Protein AF-A0A800D9D9-F1 (afdb_monomer)

Secondary structure (DSSP, 8-state):
-HHHHHHHHHT-HHHHHHHHHHHHHHHHSTTS-HHHHHHHHHHHHHHHHHHHHHHHHHHHHHHHHHHHHHHHH-----S----PPPPPP----GGGHHHH-GGGT--S--

Solvent-accessible surface area (backbone atoms only — not comparable to full-atom values): 6513 Å² total; per-residue (Å²): 118,71,66,59,53,54,51,57,60,57,71,39,31,68,60,36,36,53,49,14,53,51,31,40,58,54,28,67,43,87,94,52,68,35,69,61,26,43,51,51,14,50,52,34,35,52,52,19,49,56,46,47,53,52,52,53,52,50,54,50,52,50,55,54,49,54,57,50,53,55,60,68,69,61,64,82,76,70,96,76,74,99,75,74,81,84,83,85,84,84,89,75,59,85,91,48,48,62,53,49,32,61,94,69,74,18,73,70,80,116

Radius of gyration: 31.91 Å; Cα contacts (8 Å, |Δi|>4): 66; chains: 1; bounding box: 89×36×57 Å

pLDDT: mean 79.61, std 14.22, range [46.0, 97.19]

Structure (mmCIF, N/CA/C/O backbone):
data_AF-A0A800D9D9-F1
#
_entry.id   AF-A0A800D9D9-F1
#
loop_
_atom_site.group_PDB
_atom_site.id
_atom_site.type_symbol
_atom_site.label_atom_id
_atom_site.label_alt_id
_atom_site.label_comp_id
_atom_site.label_asym_id
_atom_site.label_entity_id
_atom_site.label_seq_id
_atom_site.pdbx_PDB_ins_code
_atom_site.Cartn_x
_atom_site.Cartn_y
_atom_site.Cartn_z
_atom_site.occupancy
_atom_site.B_iso_or_equiv
_atom_site.auth_seq_id
_atom_site.auth_comp_id
_atom_site.auth_asym_id
_atom_site.auth_atom_id
_atom_site.pdbx_PDB_model_num
ATOM 1 N N . MET A 1 1 ? 2.574 21.876 5.621 1.00 64.31 1 MET A N 1
ATOM 2 C CA . MET A 1 1 ? 2.493 22.031 4.148 1.00 64.31 1 MET A CA 1
ATOM 3 C C . MET A 1 1 ? 2.999 20.776 3.440 1.00 64.31 1 MET A C 1
ATOM 5 O O . MET A 1 1 ? 2.171 20.049 2.919 1.00 64.31 1 MET A O 1
ATOM 9 N N . GLY A 1 2 ? 4.306 20.468 3.428 1.00 71.06 2 GLY A N 1
ATOM 10 C CA . GLY A 1 2 ? 4.810 19.242 2.770 1.00 71.06 2 GLY A CA 1
ATOM 11 C C . GLY A 1 2 ? 4.559 17.947 3.555 1.00 71.06 2 GLY A C 1
ATOM 12 O O . GLY A 1 2 ? 4.272 16.906 2.968 1.00 71.06 2 GLY A O 1
ATOM 13 N N . GLU A 1 3 ? 4.618 18.025 4.885 1.00 71.38 3 GLU A N 1
ATOM 14 C CA . GLU A 1 3 ? 4.447 16.875 5.781 1.00 71.38 3 GLU A CA 1
ATOM 15 C C . GLU A 1 3 ? 3.025 16.293 5.711 1.00 71.38 3 GLU A C 1
ATOM 17 O O . GLU A 1 3 ? 2.849 15.082 5.581 1.00 71.38 3 GLU A O 1
ATOM 22 N N . ASP A 1 4 ? 2.015 17.164 5.644 1.00 75.12 4 ASP A N 1
ATOM 23 C CA . ASP A 1 4 ? 0.602 16.783 5.516 1.00 75.12 4 ASP A CA 1
ATOM 24 C C . ASP A 1 4 ? 0.322 16.030 4.210 1.00 75.12 4 ASP A C 1
ATOM 26 O O . ASP A 1 4 ? -0.443 15.066 4.186 1.00 75.12 4 ASP A O 1
ATOM 30 N N . LEU A 1 5 ? 0.984 16.431 3.119 1.00 72.38 5 LEU A N 1
ATOM 31 C CA . LEU A 1 5 ? 0.832 15.796 1.811 1.00 72.38 5 LEU A CA 1
ATOM 32 C C . LEU A 1 5 ? 1.407 14.372 1.816 1.00 72.38 5 LEU A C 1
ATOM 34 O O . LEU A 1 5 ? 0.793 13.444 1.287 1.00 72.38 5 LEU A O 1
ATOM 38 N N . GLY A 1 6 ? 2.561 14.183 2.465 1.00 73.00 6 GLY A N 1
ATOM 39 C CA . GLY A 1 6 ? 3.166 12.865 2.653 1.00 73.00 6 GLY A CA 1
ATOM 40 C C . GLY A 1 6 ? 2.269 11.933 3.470 1.00 73.00 6 GLY A C 1
ATOM 41 O O . GLY A 1 6 ? 2.077 10.774 3.098 1.00 73.00 6 GLY A O 1
ATOM 42 N N . VAL A 1 7 ? 1.655 12.455 4.535 1.00 73.00 7 VAL A N 1
ATOM 43 C CA . VAL A 1 7 ? 0.701 11.712 5.373 1.00 73.00 7 VAL A CA 1
ATOM 44 C C . VAL A 1 7 ? -0.562 11.339 4.591 1.00 73.00 7 VAL A C 1
ATOM 46 O O . VAL A 1 7 ? -1.032 10.207 4.700 1.00 73.00 7 VAL A O 1
ATOM 49 N N . GLN A 1 8 ? -1.084 12.237 3.751 1.00 74.38 8 GLN A N 1
ATOM 50 C CA . GLN A 1 8 ? -2.268 11.963 2.929 1.00 74.38 8 GLN A CA 1
ATOM 51 C C . GLN A 1 8 ? -2.015 10.894 1.864 1.00 74.38 8 GLN A C 1
ATOM 53 O O . GLN A 1 8 ? -2.846 10.007 1.680 1.00 74.38 8 GLN A O 1
ATOM 58 N N . ILE A 1 9 ? -0.861 10.917 1.196 1.00 73.44 9 ILE A N 1
ATOM 59 C CA . ILE A 1 9 ? -0.501 9.869 0.229 1.00 73.44 9 ILE A CA 1
ATOM 60 C C . ILE A 1 9 ? -0.299 8.529 0.953 1.00 73.44 9 ILE A C 1
ATOM 62 O O . ILE A 1 9 ? -0.772 7.486 0.496 1.00 73.44 9 ILE A O 1
ATOM 66 N N . ALA A 1 10 ? 0.333 8.554 2.130 1.00 78.75 10 ALA A N 1
ATOM 67 C CA . ALA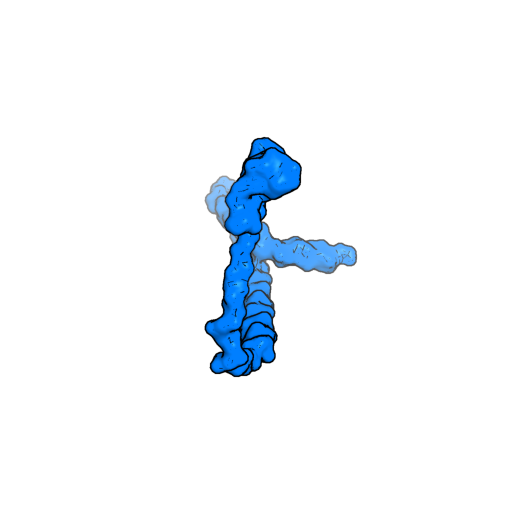 A 1 10 ? 0.501 7.380 2.981 1.00 78.75 10 ALA A CA 1
ATOM 68 C C . ALA A 1 10 ? -0.828 6.839 3.548 1.00 78.75 10 ALA A C 1
ATOM 70 O O . ALA A 1 10 ? -0.904 5.659 3.889 1.00 78.75 10 ALA A O 1
ATOM 71 N N . ALA A 1 11 ? -1.900 7.637 3.604 1.00 80.75 11 ALA A N 1
ATOM 72 C CA . ALA A 1 11 ? -3.210 7.199 4.097 1.00 80.75 11 ALA A CA 1
ATOM 73 C C . ALA A 1 11 ? -3.862 6.107 3.221 1.00 80.75 11 ALA A C 1
ATOM 75 O O . ALA A 1 11 ? -4.741 5.372 3.691 1.00 80.75 11 ALA A O 1
ATOM 76 N N . TYR A 1 12 ? -3.394 5.949 1.976 1.00 86.12 12 TYR A N 1
ATOM 77 C CA . TYR A 1 12 ? -3.909 4.992 0.997 1.00 86.12 12 TYR A CA 1
ATOM 78 C C . TYR A 1 12 ? -2.876 3.903 0.651 1.00 86.12 12 TYR A C 1
ATOM 80 O O . TYR A 1 12 ? -2.400 3.824 -0.485 1.00 86.12 12 TYR A O 1
ATOM 88 N N . PRO A 1 13 ? -2.558 2.979 1.582 1.00 87.19 13 PRO A N 1
ATOM 89 C CA . PRO A 1 13 ? -1.546 1.946 1.353 1.00 87.19 13 PRO A CA 1
ATOM 90 C C . PRO A 1 13 ? -1.879 1.025 0.170 1.00 87.19 13 PRO A C 1
ATOM 92 O O . PRO A 1 13 ? -0.969 0.539 -0.499 1.00 87.19 13 PRO A O 1
ATOM 95 N N . ARG A 1 14 ? -3.169 0.821 -0.141 1.00 88.56 14 ARG A N 1
ATOM 96 C CA . ARG A 1 14 ? -3.606 0.041 -1.313 1.00 88.56 14 ARG A CA 1
ATOM 97 C C . ARG A 1 14 ? -3.143 0.673 -2.629 1.00 88.56 14 ARG A C 1
ATOM 99 O O . ARG A 1 14 ? -2.614 -0.039 -3.475 1.00 88.56 14 ARG A O 1
ATOM 106 N N . ALA A 1 15 ? -3.282 1.991 -2.781 1.00 91.00 15 ALA A N 1
ATOM 107 C CA . ALA A 1 15 ? -2.810 2.704 -3.968 1.00 91.00 15 ALA A CA 1
ATOM 108 C C . ALA A 1 15 ? -1.279 2.627 -4.087 1.00 91.00 15 ALA A C 1
ATOM 110 O O . ALA A 1 15 ? -0.752 2.349 -5.162 1.00 91.00 15 ALA A O 1
ATOM 111 N N . LEU A 1 16 ? -0.570 2.771 -2.962 1.00 92.75 16 LEU A N 1
ATOM 112 C CA . LEU A 1 16 ? 0.887 2.647 -2.918 1.00 92.75 16 LEU A CA 1
ATOM 113 C C . LEU A 1 16 ? 1.371 1.232 -3.289 1.00 92.75 16 LEU A C 1
ATOM 115 O O . LEU A 1 16 ? 2.388 1.087 -3.964 1.00 92.75 16 LEU A O 1
ATOM 119 N N . MET A 1 17 ? 0.623 0.190 -2.907 1.00 94.38 17 MET A N 1
ATOM 120 C CA . MET A 1 17 ? 0.918 -1.192 -3.305 1.00 94.38 17 MET A CA 1
ATOM 121 C C . MET A 1 17 ? 0.727 -1.396 -4.812 1.00 94.38 17 MET A C 1
ATOM 123 O O . MET A 1 17 ? 1.579 -1.993 -5.463 1.00 94.38 17 MET A O 1
ATOM 127 N N . LEU A 1 18 ? -0.358 -0.865 -5.385 1.00 95.06 18 LEU A N 1
ATOM 128 C CA . LEU A 1 18 ? -0.597 -0.926 -6.831 1.00 95.06 18 LEU A CA 1
ATOM 129 C C . LEU A 1 18 ? 0.515 -0.219 -7.614 1.00 95.06 18 LEU A C 1
ATOM 131 O O . LEU A 1 18 ? 1.003 -0.757 -8.607 1.00 95.06 18 LEU A O 1
ATOM 135 N N . ALA A 1 19 ? 0.971 0.941 -7.133 1.00 94.75 19 ALA A N 1
ATOM 136 C CA . ALA A 1 19 ? 2.110 1.643 -7.715 1.00 94.75 19 ALA A CA 1
ATOM 137 C C . ALA A 1 19 ? 3.402 0.809 -7.640 1.00 94.75 19 ALA A C 1
ATOM 139 O O . ALA A 1 19 ? 4.118 0.710 -8.633 1.00 94.75 19 ALA A O 1
ATOM 140 N N . ALA A 1 20 ? 3.684 0.162 -6.503 1.00 96.19 20 ALA A N 1
ATOM 141 C CA . ALA A 1 20 ? 4.850 -0.712 -6.351 1.00 96.19 20 ALA A CA 1
ATOM 142 C C . ALA A 1 20 ? 4.832 -1.886 -7.346 1.00 96.19 20 ALA A C 1
ATOM 144 O O . ALA A 1 20 ? 5.849 -2.186 -7.971 1.00 96.19 20 ALA A O 1
ATOM 145 N N . VAL A 1 21 ? 3.668 -2.512 -7.537 1.00 97.19 21 VAL A N 1
ATOM 146 C CA . VAL A 1 21 ? 3.473 -3.595 -8.512 1.00 97.19 21 VAL A CA 1
ATOM 147 C C . VAL A 1 21 ? 3.674 -3.091 -9.943 1.00 97.19 21 VAL A C 1
ATOM 149 O O . VAL A 1 21 ? 4.393 -3.718 -10.718 1.00 97.19 21 VAL A O 1
ATOM 152 N N . ALA A 1 22 ? 3.103 -1.937 -10.295 1.00 96.88 22 ALA A N 1
ATOM 153 C CA . ALA A 1 22 ? 3.294 -1.335 -11.613 1.00 96.88 22 ALA A CA 1
ATOM 154 C C . ALA A 1 22 ? 4.776 -1.019 -11.892 1.00 96.88 22 ALA A C 1
ATOM 156 O O . ALA A 1 22 ? 5.298 -1.372 -12.949 1.00 96.88 22 ALA A O 1
ATOM 157 N N . LEU A 1 23 ? 5.479 -0.425 -10.919 1.00 96.88 23 LEU A N 1
ATOM 158 C CA . LEU A 1 23 ? 6.916 -0.143 -11.006 1.00 96.88 23 LEU A CA 1
ATOM 159 C C . LEU A 1 23 ? 7.742 -1.421 -11.186 1.00 96.88 23 LEU A C 1
ATOM 161 O O . LEU A 1 23 ? 8.681 -1.435 -11.981 1.00 96.88 23 LEU A O 1
ATOM 165 N N . PHE A 1 24 ? 7.379 -2.501 -10.493 1.00 97.06 24 PHE A N 1
ATOM 166 C CA . PHE A 1 24 ? 8.030 -3.798 -10.653 1.00 97.06 24 PHE A CA 1
ATOM 167 C C . PHE A 1 24 ? 7.893 -4.324 -12.088 1.00 97.06 24 PHE A C 1
ATOM 169 O O . PHE A 1 24 ? 8.893 -4.713 -12.690 1.00 97.06 24 PHE A O 1
ATOM 176 N N . PHE A 1 25 ? 6.688 -4.272 -12.670 1.00 96.88 25 PHE A N 1
ATOM 177 C CA . PHE A 1 25 ? 6.469 -4.683 -14.059 1.00 96.88 25 PHE A CA 1
ATOM 178 C C . PHE A 1 25 ? 7.226 -3.808 -15.061 1.00 96.88 25 PHE A C 1
ATOM 180 O O . PHE A 1 25 ? 7.809 -4.337 -16.007 1.00 96.88 25 PHE A O 1
ATOM 187 N N . PHE A 1 26 ? 7.305 -2.494 -14.837 1.00 95.88 26 PHE A N 1
ATOM 188 C CA . PHE A 1 26 ? 8.138 -1.617 -15.666 1.00 95.88 26 PHE A CA 1
ATOM 189 C C . PHE A 1 26 ? 9.629 -1.963 -15.584 1.00 95.88 26 PHE A C 1
ATOM 191 O O . PHE A 1 26 ? 10.320 -1.899 -16.597 1.00 95.88 26 PHE A O 1
ATOM 198 N N . GLY A 1 27 ? 10.121 -2.417 -14.430 1.00 94.75 27 GLY A N 1
ATOM 199 C CA . GLY A 1 27 ? 11.502 -2.883 -14.274 1.00 94.75 27 GLY A CA 1
ATOM 200 C C . GLY A 1 27 ? 11.852 -4.139 -15.084 1.00 94.75 27 GLY A C 1
ATOM 201 O O . GLY A 1 27 ? 13.030 -4.389 -15.346 1.00 94.75 27 GLY A O 1
ATOM 202 N N . ILE A 1 28 ? 10.853 -4.919 -15.511 1.00 95.94 28 ILE A N 1
ATOM 203 C CA . ILE A 1 28 ? 11.046 -6.113 -16.352 1.00 95.94 28 ILE A CA 1
ATOM 204 C C . ILE A 1 28 ? 11.251 -5.727 -17.826 1.00 95.94 28 ILE A C 1
ATOM 206 O O . ILE A 1 28 ? 11.904 -6.466 -18.567 1.00 95.94 28 ILE A O 1
ATOM 210 N N . ILE A 1 29 ? 10.745 -4.564 -18.255 1.00 95.44 29 ILE A N 1
ATOM 211 C CA . ILE A 1 29 ? 10.803 -4.122 -19.651 1.00 95.44 29 ILE A CA 1
ATOM 212 C C . ILE A 1 29 ? 12.271 -3.903 -20.076 1.00 95.44 29 ILE A C 1
ATOM 214 O O . ILE A 1 29 ? 12.989 -3.103 -19.464 1.00 95.44 29 ILE A O 1
ATOM 218 N N . PRO A 1 30 ? 12.753 -4.591 -21.131 1.00 90.06 30 PRO A N 1
ATOM 219 C CA . PRO A 1 30 ? 14.103 -4.391 -21.642 1.00 90.06 30 PRO A CA 1
ATOM 220 C C . PRO A 1 30 ? 14.254 -2.983 -22.233 1.00 90.06 30 PRO A C 1
ATOM 222 O O . PRO A 1 30 ? 13.370 -2.491 -22.926 1.00 90.06 30 PRO A O 1
ATOM 225 N N . GLY A 1 31 ? 15.387 -2.334 -21.958 1.00 91.56 31 GLY A N 1
ATOM 226 C CA . GLY A 1 31 ? 15.664 -0.955 -22.381 1.00 91.56 31 GLY A CA 1
ATOM 227 C C . GLY A 1 31 ? 15.449 0.106 -21.294 1.00 91.56 31 GLY A C 1
ATOM 228 O O . GLY A 1 31 ? 15.933 1.222 -21.455 1.00 91.56 31 GLY A O 1
ATOM 229 N N . LEU A 1 32 ? 14.807 -0.232 -20.166 1.00 90.44 32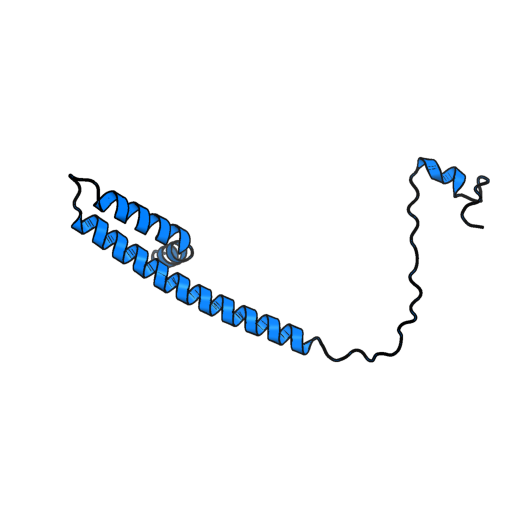 LEU A N 1
ATOM 230 C CA . LEU A 1 32 ? 14.661 0.671 -19.017 1.00 90.44 32 LEU A CA 1
ATOM 231 C C . 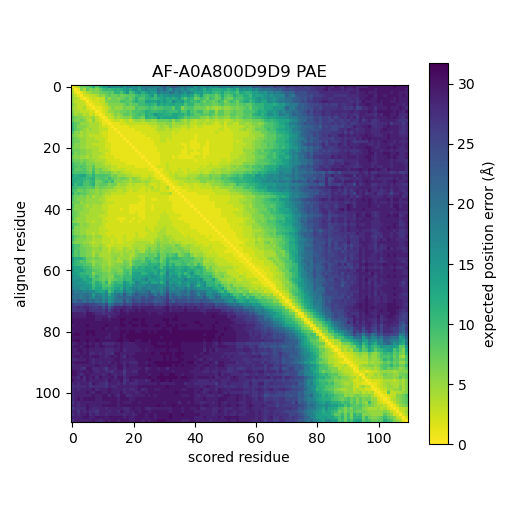LEU A 1 32 ? 15.717 0.421 -17.918 1.00 90.44 32 LEU A C 1
ATOM 233 O O . LEU A 1 32 ? 16.217 -0.703 -17.783 1.00 90.44 32 LEU A O 1
ATOM 237 N N . PRO A 1 33 ? 16.048 1.435 -17.086 1.00 93.50 33 PRO A N 1
ATOM 238 C CA . PRO A 1 33 ? 16.944 1.279 -15.938 1.00 93.50 33 PRO A CA 1
ATOM 239 C C . PRO A 1 33 ? 16.333 0.377 -14.851 1.00 93.50 33 PRO A C 1
ATOM 241 O O . PRO A 1 33 ? 15.709 0.848 -13.900 1.00 93.50 33 PRO A O 1
ATOM 244 N N . LYS A 1 34 ? 16.526 -0.942 -14.974 1.00 95.00 34 LYS A N 1
ATOM 245 C CA . LYS A 1 34 ? 15.928 -1.951 -14.075 1.00 95.00 34 LYS A CA 1
ATOM 246 C C . LYS A 1 34 ? 16.195 -1.656 -12.600 1.00 95.00 34 LYS A C 1
ATOM 248 O O . LYS A 1 34 ? 15.296 -1.765 -11.773 1.00 95.00 34 LYS A O 1
ATOM 253 N N . LEU A 1 35 ? 17.425 -1.238 -12.287 1.00 95.44 35 LEU A N 1
ATOM 254 C CA . LEU A 1 35 ? 17.842 -0.924 -10.922 1.00 95.44 35 LEU A CA 1
ATOM 255 C C . LEU A 1 35 ? 16.976 0.185 -10.306 1.00 95.44 35 LEU A C 1
ATOM 257 O O . LEU A 1 35 ? 16.539 0.039 -9.173 1.00 95.44 35 LEU A O 1
ATOM 261 N N . SER A 1 36 ? 16.676 1.250 -11.053 1.00 95.81 36 SER A N 1
ATOM 262 C CA . SER A 1 36 ? 15.850 2.369 -10.580 1.00 95.81 36 SER A CA 1
ATOM 263 C C . SER A 1 36 ? 14.398 1.955 -10.336 1.00 95.81 36 SER A C 1
ATOM 265 O O . SER A 1 36 ? 13.802 2.337 -9.334 1.00 95.81 36 SER A O 1
ATOM 267 N N . PHE A 1 37 ? 13.819 1.148 -11.226 1.00 96.69 37 PHE A N 1
ATOM 268 C CA . PHE A 1 37 ? 12.440 0.683 -11.061 1.00 96.69 37 PHE A CA 1
ATOM 269 C C . PHE A 1 37 ? 12.298 -0.296 -9.898 1.00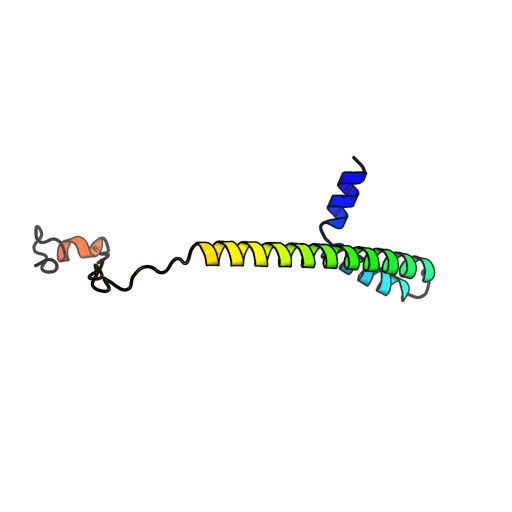 96.69 37 PHE A C 1
ATOM 271 O O . PHE A 1 37 ? 11.368 -0.165 -9.105 1.00 96.69 37 PHE A O 1
ATOM 278 N N . PHE A 1 38 ? 13.237 -1.232 -9.741 1.00 96.62 38 PHE A N 1
ATOM 279 C CA . PHE A 1 38 ? 13.200 -2.171 -8.624 1.00 96.62 38 PHE A CA 1
ATOM 280 C C . PHE A 1 38 ? 13.454 -1.497 -7.274 1.00 96.62 38 PHE A C 1
ATOM 282 O O . PHE A 1 38 ? 12.799 -1.863 -6.301 1.00 96.62 38 PHE A O 1
ATOM 289 N N . THR A 1 39 ? 14.336 -0.494 -7.190 1.00 97.19 39 THR A N 1
ATOM 290 C CA . THR A 1 39 ? 14.534 0.251 -5.935 1.00 97.19 39 THR A CA 1
ATOM 291 C C . THR A 1 39 ? 13.291 1.050 -5.559 1.00 97.19 39 THR A C 1
ATOM 293 O O . THR A 1 39 ? 12.850 0.975 -4.413 1.00 97.19 39 THR A O 1
ATOM 296 N N . LEU A 1 40 ? 12.663 1.744 -6.513 1.00 96.44 40 LEU A N 1
ATOM 297 C CA . LEU A 1 40 ? 11.408 2.460 -6.267 1.00 96.44 40 LEU A CA 1
ATOM 298 C C . LEU A 1 40 ? 10.263 1.508 -5.898 1.00 96.44 40 LEU A C 1
ATOM 300 O O . LEU A 1 40 ? 9.530 1.781 -4.947 1.00 96.44 40 LEU A O 1
ATOM 304 N N . ALA A 1 41 ? 10.142 0.368 -6.586 1.00 96.69 41 ALA A N 1
ATOM 305 C CA . ALA A 1 41 ? 9.164 -0.667 -6.258 1.00 96.69 41 ALA A CA 1
ATOM 306 C C . ALA A 1 41 ? 9.376 -1.214 -4.837 1.00 96.69 41 ALA A C 1
ATOM 308 O O . ALA A 1 41 ? 8.417 -1.346 -4.077 1.00 96.69 41 ALA A O 1
ATOM 309 N N . ALA A 1 42 ? 10.627 -1.472 -4.444 1.00 96.94 42 ALA A N 1
ATOM 310 C CA . ALA A 1 42 ? 10.966 -1.952 -3.108 1.00 96.94 42 ALA A CA 1
ATOM 311 C C . ALA A 1 42 ? 10.641 -0.918 -2.019 1.00 96.94 42 ALA A C 1
ATOM 313 O O . ALA A 1 42 ? 10.069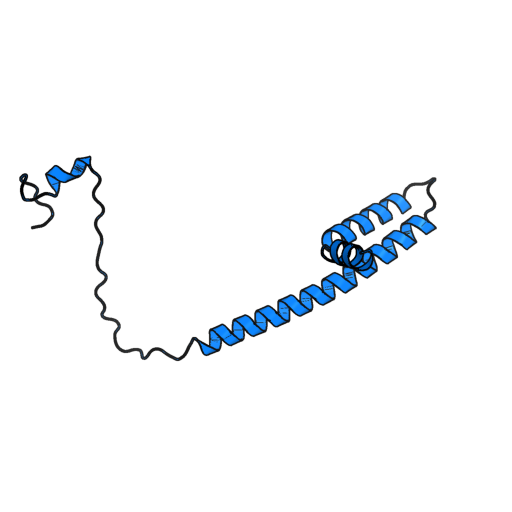 -1.280 -0.989 1.00 96.94 42 ALA A O 1
ATOM 314 N N . ILE A 1 43 ? 10.950 0.363 -2.246 1.00 95.75 43 ILE A N 1
ATOM 315 C CA . ILE A 1 43 ? 10.643 1.451 -1.304 1.00 95.75 43 ILE A CA 1
ATOM 316 C C . ILE A 1 43 ? 9.127 1.611 -1.151 1.00 95.75 43 ILE A C 1
ATOM 318 O O . ILE A 1 43 ? 8.618 1.605 -0.027 1.00 95.75 43 ILE A O 1
ATOM 322 N N . ALA A 1 44 ? 8.393 1.707 -2.262 1.00 94.50 44 ALA A N 1
ATOM 323 C CA . ALA A 1 44 ? 6.940 1.862 -2.252 1.00 94.50 44 ALA A CA 1
ATOM 324 C C . ALA A 1 44 ? 6.237 0.653 -1.610 1.00 94.50 44 ALA A C 1
ATOM 326 O O . ALA A 1 44 ? 5.385 0.822 -0.734 1.00 94.50 44 ALA A O 1
ATOM 327 N N . GLY A 1 45 ? 6.642 -0.566 -1.979 1.00 95.31 45 GLY A N 1
ATOM 328 C CA . GLY A 1 45 ? 6.097 -1.805 -1.427 1.00 95.31 45 GLY A CA 1
ATOM 329 C C . GLY A 1 45 ? 6.372 -1.948 0.070 1.00 95.31 45 GLY A C 1
ATOM 330 O O . GLY A 1 45 ? 5.452 -2.228 0.840 1.00 95.31 45 GLY A O 1
ATOM 331 N N . SER A 1 46 ? 7.604 -1.668 0.510 1.00 94.69 46 SER A N 1
ATOM 332 C CA . SER A 1 46 ? 7.972 -1.707 1.933 1.00 94.69 46 SER A CA 1
ATOM 333 C C . SER A 1 46 ? 7.172 -0.687 2.739 1.00 94.69 46 SER A C 1
ATOM 335 O O . SER A 1 46 ? 6.593 -1.020 3.772 1.00 94.69 46 SER A O 1
ATOM 337 N N . THR A 1 47 ? 7.070 0.544 2.237 1.00 92.56 47 THR A N 1
ATOM 338 C CA . THR A 1 47 ? 6.307 1.623 2.879 1.00 92.56 47 THR A CA 1
ATOM 339 C C . THR A 1 47 ? 4.830 1.241 3.013 1.00 92.56 47 THR A C 1
ATOM 341 O O . THR A 1 47 ? 4.261 1.334 4.103 1.00 92.56 47 THR A O 1
ATOM 344 N N . SER A 1 48 ? 4.225 0.712 1.943 1.00 93.88 48 SER A N 1
ATOM 345 C CA . SER A 1 48 ? 2.842 0.223 1.949 1.00 93.88 48 SER A CA 1
ATOM 346 C C . SER A 1 48 ? 2.631 -0.9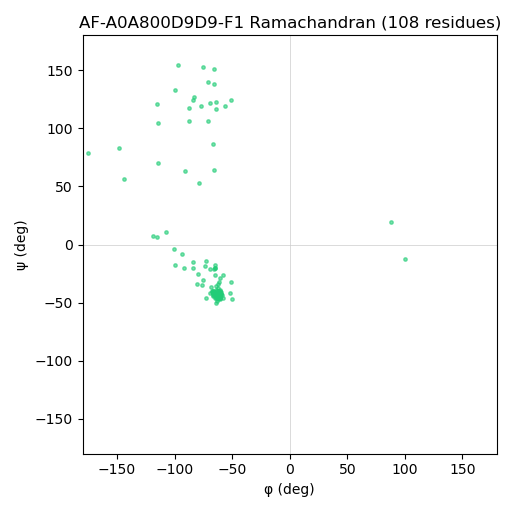01 2.969 1.00 93.88 48 SER A C 1
ATOM 348 O O . SER A 1 48 ? 1.650 -0.890 3.722 1.00 93.88 48 SER A O 1
ATOM 350 N N . TYR A 1 49 ? 3.576 -1.839 3.057 1.00 93.56 49 TYR A N 1
ATOM 351 C CA . TYR A 1 49 ? 3.522 -2.946 4.008 1.00 93.56 49 TYR A CA 1
ATOM 352 C C . TYR A 1 49 ? 3.540 -2.458 5.465 1.00 93.56 49 TYR A C 1
ATOM 354 O O . TYR A 1 49 ? 2.690 -2.864 6.266 1.00 93.56 49 TYR A O 1
ATOM 362 N N . PHE A 1 50 ? 4.447 -1.538 5.811 1.00 92.38 50 PHE A N 1
ATOM 363 C CA . PHE A 1 50 ? 4.527 -0.985 7.167 1.00 92.38 50 PHE A CA 1
ATOM 364 C C . PHE A 1 50 ? 3.254 -0.231 7.567 1.00 92.38 50 PHE A C 1
ATOM 366 O O . PHE A 1 50 ? 2.759 -0.415 8.682 1.00 92.38 50 PHE A O 1
ATOM 373 N N . ILE A 1 51 ? 2.693 0.574 6.661 1.00 90.94 51 ILE A N 1
ATOM 374 C CA . ILE A 1 51 ? 1.449 1.317 6.907 1.00 90.94 51 ILE A CA 1
ATOM 375 C C . ILE A 1 51 ? 0.270 0.356 7.084 1.00 90.94 51 ILE A C 1
ATOM 377 O O . ILE A 1 51 ? -0.496 0.482 8.040 1.00 90.94 51 ILE A O 1
ATOM 381 N N . THR A 1 52 ? 0.144 -0.644 6.208 1.00 90.38 52 THR A N 1
ATOM 382 C CA . THR A 1 52 ? -0.939 -1.637 6.277 1.00 90.38 52 THR A CA 1
ATOM 383 C C . THR A 1 52 ? -0.902 -2.402 7.597 1.00 90.38 52 THR A C 1
ATOM 385 O O . THR A 1 52 ? -1.943 -2.615 8.218 1.00 90.38 52 THR A O 1
ATOM 388 N N . ARG A 1 53 ? 0.295 -2.765 8.074 1.00 89.44 53 ARG A N 1
ATOM 389 C CA . ARG A 1 53 ? 0.466 -3.450 9.360 1.00 89.44 53 ARG A CA 1
ATOM 390 C C . ARG A 1 53 ? 0.028 -2.579 10.540 1.00 89.44 53 ARG A C 1
ATOM 392 O O . ARG A 1 53 ? -0.646 -3.084 11.435 1.00 89.44 53 ARG A O 1
ATOM 399 N N . LYS A 1 54 ? 0.372 -1.285 10.533 1.00 86.88 54 LYS A N 1
ATOM 400 C CA . LYS A 1 54 ? -0.073 -0.328 11.561 1.00 86.88 54 LYS A CA 1
ATOM 401 C C . LYS A 1 54 ? -1.595 -0.172 11.556 1.00 86.88 54 LYS A C 1
ATOM 403 O O . LYS A 1 54 ? -2.215 -0.349 12.598 1.00 86.88 54 LYS A O 1
ATOM 408 N N . LYS A 1 55 ? -2.194 0.042 10.380 1.00 85.94 55 LYS A N 1
ATOM 409 C CA . LYS A 1 55 ? -3.648 0.199 10.230 1.00 85.94 55 LYS A CA 1
ATOM 410 C C . LYS A 1 55 ? -4.413 -1.058 10.647 1.00 85.94 55 LYS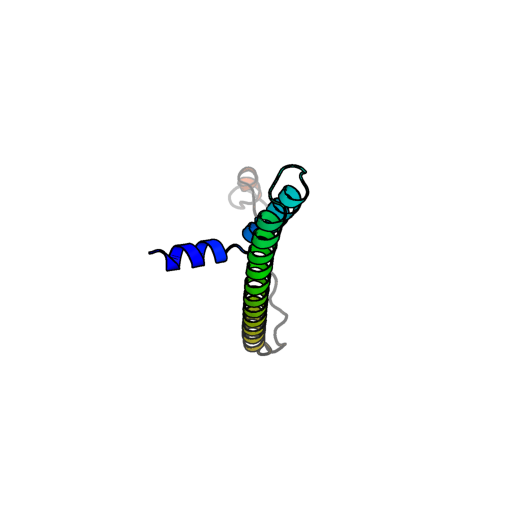 A C 1
ATOM 412 O O . LYS A 1 55 ? -5.425 -0.959 11.326 1.00 85.94 55 LYS A O 1
ATOM 417 N N . LYS A 1 56 ? -3.910 -2.251 10.307 1.00 86.44 56 LYS A N 1
ATOM 418 C CA . LYS A 1 56 ? -4.509 -3.523 10.745 1.00 86.44 56 LYS A CA 1
ATOM 419 C C . LYS A 1 56 ? -4.471 -3.680 12.269 1.00 86.44 56 LYS A C 1
ATOM 421 O O . LYS A 1 56 ? -5.440 -4.160 12.842 1.00 86.44 56 LYS A O 1
ATOM 426 N N . LYS A 1 57 ? -3.375 -3.273 12.920 1.00 85.38 57 LYS A N 1
ATOM 427 C CA . LYS A 1 57 ? -3.263 -3.301 14.385 1.00 85.38 57 LYS A CA 1
ATOM 428 C C . LYS A 1 57 ? -4.245 -2.329 15.043 1.00 85.38 57 LYS A C 1
ATOM 430 O O . LYS A 1 57 ? -4.880 -2.698 16.018 1.00 85.38 57 LYS A O 1
ATOM 435 N N . GLU A 1 58 ? -4.382 -1.122 14.502 1.00 85.81 58 GLU A N 1
ATOM 436 C CA . GLU A 1 58 ? -5.330 -0.123 15.009 1.00 85.81 58 GLU A CA 1
ATOM 437 C C . GLU A 1 58 ? -6.785 -0.586 14.860 1.00 85.81 58 GLU A C 1
ATOM 439 O O . GLU A 1 58 ? -7.538 -0.532 15.824 1.00 85.81 58 GLU A O 1
ATOM 444 N N . LEU A 1 59 ? -7.159 -1.115 13.689 1.00 86.56 59 LEU A N 1
ATOM 445 C CA . LEU A 1 59 ? -8.496 -1.671 13.459 1.00 86.56 59 LEU A CA 1
ATOM 446 C C . LEU A 1 59 ? -8.804 -2.836 14.405 1.00 86.56 59 LEU A C 1
ATOM 448 O O . LEU A 1 59 ? -9.916 -2.938 14.904 1.00 86.56 59 LEU A O 1
ATOM 452 N N . HIS A 1 60 ? -7.820 -3.693 14.682 1.00 84.75 60 HIS A N 1
ATOM 453 C CA . HIS A 1 60 ? -7.994 -4.789 15.632 1.00 84.75 60 HIS A CA 1
ATOM 454 C C . HIS A 1 60 ? -8.190 -4.284 17.068 1.00 84.75 60 HIS A C 1
ATOM 456 O O . HIS A 1 60 ? -8.989 -4.852 17.804 1.00 84.75 60 HIS A O 1
ATOM 462 N N . LEU A 1 61 ? -7.458 -3.249 17.489 1.00 84.06 61 LEU A N 1
ATOM 463 C CA . LEU A 1 61 ? -7.623 -2.675 18.827 1.00 84.06 61 LEU A CA 1
ATOM 464 C C . LEU A 1 61 ? -9.002 -2.028 18.986 1.00 84.06 61 LEU A C 1
ATOM 466 O O . LEU A 1 61 ? -9.663 -2.300 19.978 1.00 84.06 61 LEU A O 1
ATOM 470 N N . LYS A 1 62 ? -9.460 -1.273 17.979 1.00 85.25 62 LYS A N 1
ATOM 471 C CA . LYS A 1 62 ? -10.806 -0.680 17.967 1.00 85.25 62 LYS A CA 1
ATOM 472 C C . LYS A 1 62 ? -11.905 -1.739 18.026 1.00 85.25 62 LYS A C 1
ATOM 474 O O . LYS A 1 62 ? -12.777 -1.646 18.872 1.00 85.25 62 LYS A O 1
ATOM 479 N N . ALA A 1 63 ? -11.795 -2.802 17.228 1.00 84.00 63 ALA A N 1
ATOM 480 C CA . ALA A 1 63 ? -12.761 -3.900 17.263 1.00 84.00 63 ALA A CA 1
ATOM 481 C C . ALA A 1 63 ? -12.819 -4.613 18.631 1.00 84.00 63 ALA A C 1
ATOM 483 O O . ALA A 1 63 ? -13.868 -5.103 19.028 1.00 84.00 63 ALA A O 1
ATOM 484 N N . MET A 1 64 ? -11.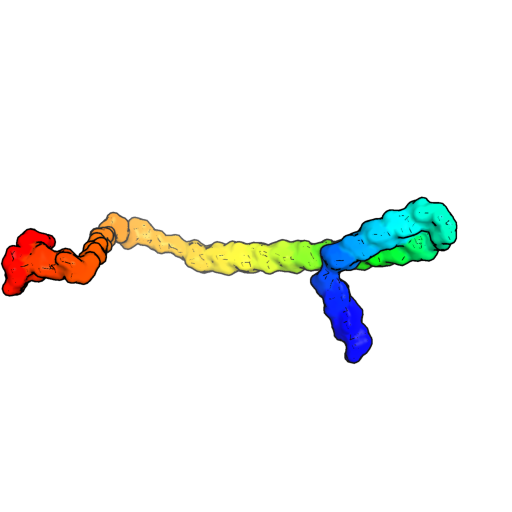700 -4.687 19.365 1.00 79.88 64 MET A N 1
ATOM 485 C CA . MET A 1 64 ? -11.692 -5.239 20.727 1.00 79.88 64 MET A CA 1
ATOM 486 C C . MET A 1 64 ? -12.297 -4.284 21.762 1.00 79.88 64 MET A C 1
ATOM 488 O O . MET A 1 64 ? -12.818 -4.749 22.769 1.00 79.88 64 MET A O 1
ATOM 492 N N . GLU A 1 65 ? -12.183 -2.974 21.548 1.00 79.38 65 GLU A N 1
ATOM 493 C CA . GLU A 1 65 ? -12.773 -1.946 22.409 1.00 79.38 65 GLU A CA 1
ATOM 494 C C . GLU A 1 65 ? -14.294 -1.894 22.217 1.00 79.38 65 GLU A C 1
ATOM 496 O O . GLU A 1 65 ? -15.020 -2.004 23.199 1.00 79.38 65 GLU A O 1
ATOM 501 N N . GLU A 1 66 ? -14.765 -1.900 20.966 1.00 79.25 66 GLU A N 1
ATOM 502 C CA . GLU A 1 66 ? -16.189 -2.003 20.605 1.00 79.25 66 GLU A CA 1
ATOM 503 C C . GLU A 1 66 ? -16.824 -3.288 21.169 1.00 79.25 66 GLU A C 1
ATOM 505 O O . GLU A 1 66 ? -17.851 -3.232 21.839 1.00 79.25 66 GLU A O 1
ATOM 510 N N . ALA A 1 67 ? -16.161 -4.443 21.020 1.00 77.00 67 ALA A N 1
ATOM 511 C CA . ALA A 1 67 ? -16.649 -5.706 21.585 1.00 77.00 67 ALA A CA 1
ATOM 512 C C . ALA A 1 67 ? -16.682 -5.717 23.127 1.00 77.00 67 ALA A C 1
ATOM 514 O O . ALA A 1 67 ? -17.443 -6.470 23.731 1.00 77.00 67 ALA A O 1
ATOM 515 N N . LYS A 1 68 ? -15.839 -4.911 23.785 1.00 73.88 68 LYS A N 1
ATOM 516 C CA . LYS A 1 68 ? -15.836 -4.771 25.245 1.00 73.88 68 LYS A CA 1
ATOM 517 C C . LYS A 1 68 ? -16.938 -3.820 25.718 1.00 73.88 68 LYS A C 1
ATOM 519 O O . LYS A 1 68 ? -17.488 -4.049 26.789 1.00 73.88 68 LYS A O 1
ATOM 524 N N . GLU A 1 69 ? -17.257 -2.783 24.948 1.00 68.44 69 GLU A N 1
ATOM 525 C CA . GLU A 1 69 ? -18.389 -1.888 25.219 1.00 68.44 69 GLU A CA 1
ATOM 526 C C . GLU A 1 69 ? -19.736 -2.606 25.040 1.00 68.44 69 GLU A C 1
ATOM 528 O O . GLU A 1 69 ? -20.602 -2.471 25.903 1.00 68.44 69 GLU A O 1
ATOM 533 N N . GLU A 1 70 ? -19.884 -3.457 24.016 1.00 60.62 70 GLU A N 1
ATOM 534 C CA . GLU A 1 70 ? -21.076 -4.308 23.845 1.00 60.62 70 GLU A CA 1
ATOM 535 C C . GLU A 1 70 ? -21.273 -5.279 25.023 1.00 60.62 70 GLU A C 1
ATOM 537 O O . GLU A 1 70 ? -22.380 -5.405 25.538 1.00 60.62 70 GLU A O 1
ATOM 542 N N . GLN A 1 71 ? -20.200 -5.887 25.544 1.00 57.31 71 GLN A N 1
ATOM 543 C CA . GLN A 1 71 ? -20.278 -6.793 26.704 1.00 57.31 71 GLN A CA 1
ATOM 544 C C . GLN A 1 71 ? -20.614 -6.101 28.034 1.00 57.31 71 GLN A C 1
ATOM 546 O O . GLN A 1 71 ? -21.060 -6.765 28.965 1.00 57.31 71 GLN A O 1
ATOM 551 N N . VAL A 1 72 ? -20.389 -4.789 28.158 1.00 57.50 72 VAL A N 1
ATOM 552 C CA . VAL A 1 72 ? -20.790 -4.011 29.348 1.00 57.50 72 VAL A CA 1
ATOM 553 C C . VAL A 1 72 ? -22.256 -3.566 29.250 1.00 57.50 72 VAL A C 1
ATOM 555 O O . VAL A 1 72 ? -22.869 -3.284 30.275 1.00 57.50 72 VAL A O 1
ATOM 558 N N . SER A 1 73 ? -22.837 -3.546 28.044 1.00 55.72 73 SER A N 1
ATOM 559 C CA . SER A 1 73 ? -24.260 -3.260 27.823 1.00 55.72 73 S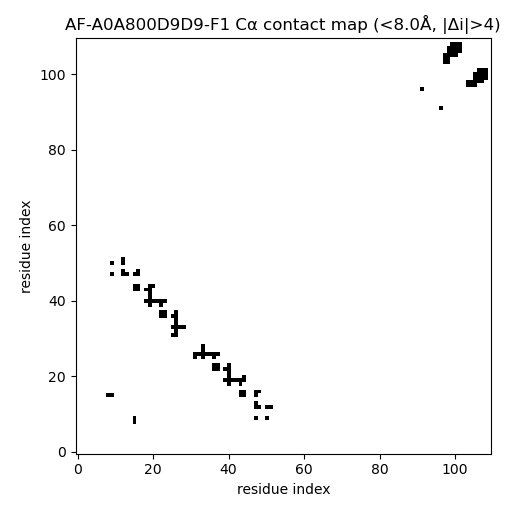ER A CA 1
ATOM 560 C C . SER A 1 73 ? -25.170 -4.485 27.996 1.00 55.72 73 SER A C 1
ATOM 562 O O . SER A 1 73 ? -26.380 -4.312 28.120 1.00 55.72 73 SER A O 1
ATOM 564 N N . GLU A 1 74 ? -24.622 -5.702 28.019 1.00 50.41 74 GLU A N 1
ATOM 565 C CA . GLU A 1 74 ? -25.356 -6.937 28.325 1.00 50.41 74 GLU A CA 1
ATOM 566 C C . GLU A 1 74 ? -25.296 -7.253 29.836 1.00 50.41 74 GLU A C 1
ATOM 568 O O . GLU A 1 74 ? -24.748 -8.268 30.268 1.00 50.41 74 GLU A O 1
ATOM 573 N N . GLU A 1 75 ? -25.863 -6.382 30.678 1.00 46.00 75 GLU A N 1
ATOM 574 C CA . GLU A 1 75 ? -26.361 -6.841 31.983 1.00 46.00 75 GLU A CA 1
ATOM 575 C C . GLU A 1 75 ? -27.619 -7.698 31.745 1.00 46.00 75 GLU A C 1
ATOM 577 O O . GLU A 1 75 ? -28.426 -7.371 30.873 1.00 46.00 75 GLU A O 1
ATOM 582 N N . PRO A 1 76 ? -27.804 -8.819 32.466 1.00 47.38 76 PRO A N 1
ATOM 583 C CA . PRO A 1 76 ? -28.858 -9.770 32.152 1.00 47.38 76 PRO A CA 1
ATOM 584 C C . PRO A 1 76 ? -30.213 -9.155 32.501 1.00 47.38 76 PRO A C 1
ATOM 586 O O . PRO A 1 76 ? -30.569 -9.059 33.678 1.00 47.38 76 PRO A O 1
ATOM 589 N N . GLU A 1 77 ? -30.992 -8.761 31.491 1.00 48.56 77 GLU A N 1
ATOM 590 C CA . GLU A 1 77 ? -32.416 -8.524 31.694 1.00 48.56 77 GLU A CA 1
ATOM 591 C C . GLU A 1 77 ? -33.021 -9.805 32.275 1.00 48.56 77 GLU A C 1
ATOM 593 O O . GLU A 1 77 ? -32.930 -10.900 31.711 1.00 48.56 77 GLU A O 1
ATOM 598 N N . GLN A 1 78 ? -33.566 -9.666 33.481 1.00 48.94 78 GLN A N 1
ATOM 599 C CA . GLN A 1 78 ? -34.278 -10.717 34.184 1.00 48.94 78 GLN A CA 1
ATOM 600 C C . GLN A 1 78 ? -35.335 -11.304 33.247 1.00 48.94 78 GLN A C 1
ATOM 602 O O . GLN A 1 78 ? -36.198 -10.600 32.728 1.00 48.94 78 GLN A O 1
ATOM 607 N N . VAL A 1 79 ? -35.263 -12.618 33.062 1.00 53.22 79 VAL A N 1
ATOM 608 C CA . VAL A 1 79 ? -36.272 -13.476 32.435 1.00 53.22 79 VAL A CA 1
ATOM 609 C C . VAL A 1 79 ? -37.551 -13.509 33.281 1.00 53.22 79 VAL A C 1
ATOM 611 O O . VAL A 1 79 ? -37.935 -14.541 33.808 1.00 53.22 79 VAL A O 1
ATOM 614 N N . GLU A 1 80 ? -38.217 -12.370 33.412 1.00 53.84 80 GLU A N 1
ATOM 615 C CA . GLU A 1 80 ? -39.604 -12.217 33.852 1.00 53.84 80 GLU A CA 1
ATOM 616 C C . GLU A 1 80 ? -40.129 -10.982 33.103 1.00 53.84 80 GLU A C 1
ATOM 618 O O . GLU A 1 80 ? -39.963 -9.853 33.545 1.00 53.84 80 GLU A O 1
ATOM 623 N N . THR A 1 81 ? -40.592 -11.086 31.854 1.00 56.06 81 THR A N 1
ATOM 624 C CA . THR A 1 81 ? -42.032 -11.101 31.535 1.00 56.06 81 THR A CA 1
ATOM 625 C C . THR A 1 81 ? -42.194 -11.350 30.021 1.00 56.06 81 THR A C 1
ATOM 627 O O . THR A 1 81 ? -42.425 -10.432 29.241 1.00 56.06 81 THR A O 1
ATOM 630 N N . LEU A 1 82 ? -42.065 -12.603 29.572 1.00 52.66 82 LEU A N 1
ATOM 631 C CA . LEU A 1 82 ? -42.358 -13.026 28.189 1.00 52.66 82 LEU A CA 1
ATOM 632 C C . LEU A 1 82 ? -43.871 -13.189 27.947 1.00 52.66 82 LEU A C 1
ATOM 634 O O . LEU A 1 82 ? -44.326 -14.241 27.512 1.00 52.66 82 LEU A O 1
ATOM 638 N N . LEU A 1 83 ? -44.661 -12.162 28.253 1.00 60.12 83 LEU A N 1
ATOM 639 C CA . LEU A 1 83 ? -46.074 -12.075 27.867 1.00 60.12 83 LEU A CA 1
ATOM 640 C C . LEU A 1 83 ? -46.432 -10.614 27.544 1.00 60.12 83 LEU A C 1
ATOM 642 O O . LEU A 1 83 ? -47.330 -10.026 28.139 1.00 60.12 83 LEU A O 1
ATOM 646 N N . GLY A 1 84 ? -45.703 -10.013 26.604 1.00 62.44 84 GLY A N 1
ATOM 647 C CA . GLY A 1 84 ? -46.202 -8.862 25.855 1.00 62.44 84 GLY A CA 1
ATOM 648 C C . GLY A 1 84 ? -46.978 -9.393 24.655 1.00 62.44 84 GLY A C 1
ATOM 649 O O . GLY A 1 84 ? -46.415 -10.127 23.852 1.00 62.44 84 GLY A O 1
ATOM 650 N N . VAL A 1 85 ? -48.277 -9.111 24.562 1.00 65.31 85 VAL A N 1
ATOM 651 C CA . VAL A 1 85 ? -49.075 -9.514 23.396 1.00 65.31 85 VAL A CA 1
ATOM 652 C C . VAL A 1 85 ? -48.614 -8.681 22.199 1.00 65.31 85 VAL A C 1
ATOM 654 O O . VAL A 1 85 ? -48.669 -7.451 22.261 1.00 65.31 85 VAL A O 1
ATOM 657 N N . ASP A 1 86 ? -48.164 -9.333 21.125 1.00 68.81 86 ASP A N 1
ATOM 658 C CA . ASP A 1 86 ? -47.775 -8.648 19.891 1.00 68.81 86 ASP A CA 1
ATOM 659 C C . ASP A 1 86 ? -49.002 -7.953 19.283 1.00 68.81 86 ASP A C 1
ATOM 661 O O . ASP A 1 86 ? -49.996 -8.592 18.928 1.00 68.81 86 ASP A O 1
ATOM 665 N N . SER A 1 87 ? -48.953 -6.622 19.196 1.00 68.31 87 SER A N 1
ATOM 666 C CA . SER A 1 87 ? -50.008 -5.834 18.557 1.00 68.31 87 SER A CA 1
ATOM 667 C C . SER A 1 87 ? -49.864 -5.944 17.042 1.00 68.31 87 SER A C 1
ATOM 669 O O . SER A 1 87 ? -48.833 -5.573 16.484 1.00 68.31 87 SER A O 1
ATOM 671 N N . LEU A 1 88 ? -50.890 -6.477 16.379 1.00 72.56 88 LEU A N 1
ATOM 672 C CA . LEU A 1 88 ? -50.927 -6.598 14.925 1.00 72.56 88 LEU A CA 1
ATOM 673 C C . LEU A 1 88 ? -51.400 -5.272 14.309 1.00 72.56 88 LEU A C 1
ATOM 675 O O . LEU A 1 88 ? -52.460 -4.767 14.676 1.00 72.56 88 LEU A O 1
ATOM 679 N N . GLU A 1 89 ? -50.636 -4.726 13.365 1.00 72.94 89 GLU A N 1
ATOM 680 C CA . GLU A 1 89 ? -51.004 -3.526 12.605 1.00 72.94 89 GLU A CA 1
ATOM 681 C C . GLU A 1 89 ? -51.557 -3.919 11.224 1.00 72.94 89 GLU A C 1
ATOM 683 O O . GLU A 1 89 ? -50.988 -4.768 10.535 1.00 72.94 89 GLU A O 1
ATOM 688 N N . LEU A 1 90 ? -52.688 -3.322 10.829 1.00 74.44 90 LEU A N 1
ATOM 689 C CA . LEU A 1 90 ? -53.357 -3.569 9.550 1.00 74.44 90 LEU A CA 1
ATOM 690 C C . LEU A 1 90 ? -53.320 -2.299 8.694 1.00 74.44 90 LEU A C 1
ATOM 692 O O . LEU A 1 90 ? -54.086 -1.362 8.919 1.00 74.44 90 LEU A O 1
ATOM 696 N N . GLU A 1 91 ? -52.457 -2.280 7.682 1.00 76.69 91 GLU A N 1
ATOM 697 C CA . GLU A 1 91 ? -52.413 -1.192 6.706 1.00 76.69 91 GLU A CA 1
ATOM 698 C C . GLU A 1 91 ? -53.451 -1.407 5.597 1.00 76.69 91 GLU A C 1
ATOM 700 O O . GLU A 1 91 ? -53.466 -2.428 4.905 1.00 76.69 91 GLU A O 1
ATOM 705 N N . VAL A 1 92 ? -54.318 -0.413 5.401 1.00 76.94 92 VAL A N 1
ATOM 706 C CA . VAL A 1 92 ? -55.418 -0.467 4.433 1.00 76.94 92 VAL A CA 1
ATOM 707 C C . VAL A 1 92 ? -55.189 0.588 3.354 1.00 76.94 92 VAL A C 1
ATOM 709 O O . VAL A 1 92 ? -55.102 1.781 3.634 1.00 76.94 92 VAL A O 1
ATOM 712 N N . GLY A 1 93 ? -55.098 0.162 2.092 1.00 76.62 93 GLY A N 1
ATOM 713 C CA . GLY A 1 93 ? -54.971 1.086 0.962 1.00 76.62 93 GLY A CA 1
ATOM 714 C C . GLY A 1 93 ? -56.225 1.952 0.770 1.00 76.62 93 GLY A C 1
ATOM 715 O O . GLY A 1 93 ? -57.338 1.510 1.044 1.00 76.62 93 GLY A O 1
ATOM 716 N N . TYR A 1 94 ? -56.068 3.164 0.225 1.00 77.38 94 TYR A N 1
ATOM 717 C CA . TYR A 1 94 ? -57.146 4.166 0.103 1.00 77.38 94 TYR A CA 1
ATOM 718 C C . TYR A 1 94 ? -58.451 3.659 -0.543 1.00 77.38 94 TYR A C 1
ATOM 720 O O . TYR A 1 94 ? -59.534 4.106 -0.177 1.00 77.38 94 TYR A O 1
ATOM 728 N N . GLY A 1 95 ? -58.372 2.713 -1.485 1.00 76.25 95 GLY A N 1
ATOM 729 C CA . GLY A 1 95 ? -59.554 2.136 -2.140 1.00 76.25 95 GLY A CA 1
ATOM 730 C C . GLY A 1 95 ? -60.379 1.191 -1.258 1.00 76.25 95 GLY A C 1
ATOM 731 O O . GLY A 1 95 ? -61.511 0.874 -1.604 1.00 76.25 95 GLY A O 1
ATOM 732 N N . MET A 1 96 ? -59.823 0.753 -0.129 1.00 73.94 96 MET A N 1
ATOM 733 C CA . MET A 1 96 ? -60.439 -0.198 0.797 1.00 73.94 96 MET A CA 1
ATOM 734 C C . MET A 1 96 ? -61.052 0.492 2.026 1.00 73.94 96 MET A C 1
ATOM 736 O O . MET A 1 96 ? -61.717 -0.177 2.811 1.00 73.94 96 MET A O 1
ATOM 740 N N . ILE A 1 97 ? -60.897 1.820 2.161 1.00 75.56 97 ILE A N 1
ATOM 741 C CA . ILE A 1 97 ? -61.486 2.633 3.244 1.00 75.56 97 ILE A CA 1
ATOM 742 C C . ILE A 1 97 ? -62.995 2.376 3.406 1.00 75.56 97 ILE A C 1
ATOM 744 O O . ILE A 1 97 ? -63.417 2.118 4.530 1.00 75.56 97 ILE A O 1
ATOM 748 N N . PRO A 1 98 ? -63.818 2.349 2.335 1.00 73.75 98 PRO A N 1
ATOM 749 C CA . PRO A 1 98 ? -65.260 2.144 2.493 1.00 73.75 98 PRO A CA 1
ATOM 750 C C . PRO A 1 98 ? -65.639 0.762 3.044 1.00 73.75 98 PRO A C 1
ATOM 752 O O . PRO A 1 98 ? -66.744 0.593 3.539 1.00 73.75 98 PRO A O 1
ATOM 755 N N . LEU A 1 99 ? -64.746 -0.230 2.937 1.00 74.75 99 LEU A N 1
ATOM 756 C CA . LEU A 1 99 ? -64.984 -1.605 3.388 1.00 74.75 99 LEU A CA 1
ATOM 757 C C . LEU A 1 99 ? -64.528 -1.841 4.835 1.00 74.75 99 LEU A C 1
ATOM 759 O O . LEU A 1 99 ? -64.993 -2.788 5.466 1.00 74.75 99 LEU A O 1
ATOM 763 N N . VAL A 1 100 ? -63.633 -0.995 5.358 1.00 74.88 100 VAL A N 1
ATOM 764 C CA . VAL A 1 100 ? -63.157 -1.047 6.755 1.00 74.88 100 VAL A CA 1
ATOM 765 C C . VAL A 1 100 ? -63.850 -0.037 7.667 1.00 74.88 100 VAL A C 1
ATOM 767 O O . VAL A 1 100 ? -63.791 -0.172 8.884 1.00 74.88 100 VAL A O 1
ATOM 770 N N . ASP A 1 101 ? -64.494 0.981 7.098 1.00 76.38 101 ASP A N 1
ATOM 771 C CA . ASP A 1 101 ? -65.138 2.054 7.849 1.00 76.38 101 ASP A CA 1
ATOM 772 C C . ASP A 1 101 ? -66.579 1.677 8.227 1.00 76.38 101 ASP A C 1
ATOM 774 O O . ASP A 1 101 ? -67.495 1.700 7.399 1.00 76.38 101 ASP A O 1
ATOM 778 N N . ALA A 1 102 ? -66.789 1.366 9.508 1.00 72.56 102 ALA A N 1
ATOM 779 C CA . ALA A 1 102 ? -68.092 1.009 10.070 1.00 72.56 102 ALA A CA 1
ATOM 780 C C . ALA A 1 102 ? -69.160 2.107 9.879 1.00 72.56 102 ALA A C 1
ATOM 782 O O . ALA A 1 102 ? -70.350 1.811 9.789 1.00 72.56 102 ALA A O 1
ATOM 783 N N . SER A 1 103 ? -68.761 3.380 9.747 1.00 71.75 103 SER A N 1
ATOM 784 C CA . SER A 1 103 ? -69.699 4.485 9.492 1.00 71.75 103 SER A CA 1
ATOM 785 C C . SER A 1 103 ? -70.247 4.498 8.060 1.00 71.75 103 SER A C 1
ATOM 787 O O . SER A 1 103 ? -71.296 5.092 7.803 1.00 71.75 103 SER A O 1
ATOM 789 N N . GLN A 1 104 ? -69.566 3.808 7.139 1.00 68.19 104 GLN A N 1
ATOM 790 C CA . GLN A 1 104 ? -69.957 3.650 5.736 1.00 68.19 104 GLN A CA 1
ATOM 791 C C . GLN A 1 104 ? -70.468 2.240 5.405 1.00 68.19 104 GLN A C 1
ATOM 793 O O . GLN A 1 104 ? -70.709 1.932 4.238 1.00 68.19 104 GLN A O 1
ATOM 798 N N . GLY A 1 105 ? -70.701 1.412 6.430 1.00 67.31 105 GLY A N 1
ATOM 799 C CA . GLY A 1 105 ? -71.230 0.054 6.289 1.00 67.31 105 GLY A CA 1
ATOM 800 C C . GLY A 1 105 ? -70.168 -1.029 6.077 1.00 67.31 105 GLY A C 1
ATOM 801 O O . GLY A 1 105 ? -70.506 -2.095 5.567 1.00 67.31 105 GLY A O 1
ATOM 802 N N . GLY A 1 106 ? -68.905 -0.758 6.423 1.00 70.19 106 GLY A N 1
ATOM 803 C CA . GLY A 1 106 ? -67.831 -1.755 6.475 1.00 70.19 106 GLY A CA 1
ATOM 804 C C . GLY A 1 106 ? -67.915 -2.672 7.704 1.00 70.19 106 GLY A C 1
ATOM 805 O O . GLY A 1 106 ? -68.427 -2.264 8.741 1.00 70.19 106 GLY A O 1
ATOM 806 N N . ASP A 1 107 ? -67.388 -3.894 7.582 1.00 75.38 107 ASP A N 1
ATOM 807 C CA . ASP A 1 107 ? -67.595 -5.026 8.519 1.00 75.38 107 ASP A CA 1
ATOM 808 C C . ASP A 1 107 ? -66.284 -5.517 9.180 1.00 75.38 107 ASP A C 1
ATOM 810 O O . ASP A 1 107 ? -66.230 -6.566 9.804 1.00 75.38 107 ASP A O 1
ATOM 814 N N . LEU A 1 108 ? -65.163 -4.808 8.983 1.00 70.06 108 LEU A N 1
ATOM 815 C CA . LEU A 1 108 ? -63.822 -5.332 9.311 1.00 70.06 108 LEU A CA 1
ATOM 816 C C . LEU A 1 108 ? -63.291 -4.970 10.711 1.00 70.06 108 LEU A C 1
ATOM 818 O O . LEU A 1 108 ? -62.236 -5.472 11.091 1.00 70.06 108 LEU A O 1
ATOM 822 N N . LEU A 1 109 ? -63.970 -4.094 11.453 1.00 65.44 109 LEU A N 1
ATOM 823 C CA . LEU A 1 109 ? -63.556 -3.635 12.792 1.00 65.44 109 LEU A CA 1
ATOM 824 C C . LEU A 1 109 ? -64.530 -4.056 13.910 1.00 65.44 109 LEU A C 1
ATOM 826 O O . LEU A 1 109 ? -64.365 -3.599 15.043 1.00 65.44 109 LEU A O 1
ATOM 830 N N . GLU A 1 110 ? -65.534 -4.878 13.590 1.00 61.12 110 GLU A N 1
ATOM 831 C CA . GLU A 1 110 ? -66.474 -5.472 14.556 1.00 61.12 110 GLU A CA 1
ATOM 832 C C . GLU A 1 110 ? -66.012 -6.864 15.025 1.00 61.12 110 GLU A C 1
ATOM 834 O O . GLU A 1 110 ? -65.364 -7.588 14.231 1.00 61.12 110 GLU A O 1
#

Foldseek 3Di:
DVVVVVVVVLVCLVVLLVQLVVLCVVLVDPPDPNVVSPVSSCVSNVSSVVSVVVVVVVVVVVVVVVVVVVVVVCDDDDPPDPDDPDDDDDDDDPVCCCQCDVVNPHDNPD

Sequence (110 aa):
MGEDLGVQIAAYPRALMLAAVALFFFGIIPGLPKLSFFTLAAIAGSTSYFITRKKKKELHLKAMEEAKEEQVSEEPEQVETLLGVDSLELEVGYGMIPLVDASQGGDLLE

Nearest PDB structures (foldseek):
  3g6b-assembly1_A  TM=6.950E-01  e=6.295E+00  Thermotoga maritima

Mean predicted aligned error: 16.79 Å